Protein AF-A0A395JMH8-F1 (afdb_monomer_lite)

pLDDT: mean 80.61, std 9.67, range [54.69, 91.06]

Structure (mmCIF, N/CA/C/O backbone):
data_AF-A0A395JMH8-F1
#
_entry.id   AF-A0A395JMH8-F1
#
loop_
_atom_site.group_PDB
_atom_site.id
_atom_site.t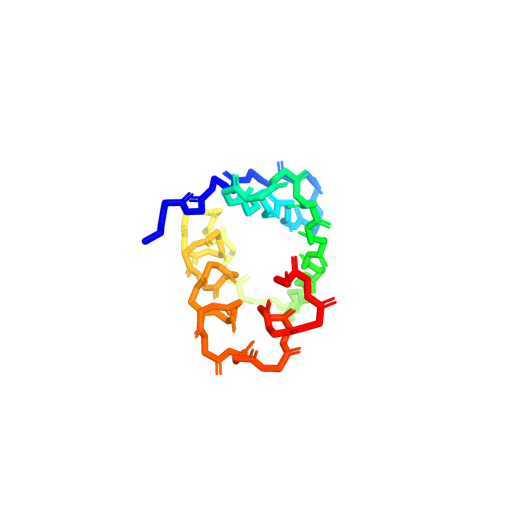ype_symbol
_atom_site.label_atom_id
_atom_site.label_alt_id
_atom_site.label_comp_id
_atom_site.label_asym_id
_atom_site.label_entity_id
_atom_site.label_seq_id
_atom_site.pdbx_PDB_ins_code
_atom_site.Cartn_x
_atom_site.Cartn_y
_atom_site.Cartn_z
_atom_site.occupancy
_atom_site.B_iso_or_equiv
_atom_site.auth_seq_id
_atom_site.auth_comp_id
_atom_site.auth_asym_id
_atom_site.auth_atom_id
_atom_site.pdbx_PDB_model_num
ATOM 1 N N . MET A 1 1 ? -12.768 -3.110 5.850 1.00 65.88 1 MET A N 1
ATOM 2 C CA . MET A 1 1 ? -11.691 -2.269 6.424 1.00 65.88 1 MET A CA 1
ATOM 3 C C . MET A 1 1 ? -11.254 -1.263 5.370 1.00 65.88 1 MET A C 1
ATOM 5 O O . MET A 1 1 ? -10.947 -1.690 4.266 1.00 65.88 1 MET A O 1
ATOM 9 N N . LYS A 1 2 ? -11.276 0.045 5.659 1.00 80.38 2 LYS A N 1
ATOM 10 C CA . LYS A 1 2 ? -10.808 1.077 4.717 1.00 80.38 2 LYS A CA 1
ATOM 11 C C . LYS A 1 2 ? -9.334 1.369 5.009 1.00 80.38 2 LYS A C 1
ATOM 13 O O . LYS A 1 2 ? -9.039 1.941 6.051 1.00 80.38 2 LYS A O 1
ATOM 18 N N . ILE A 1 3 ? -8.437 0.926 4.132 1.00 85.38 3 IL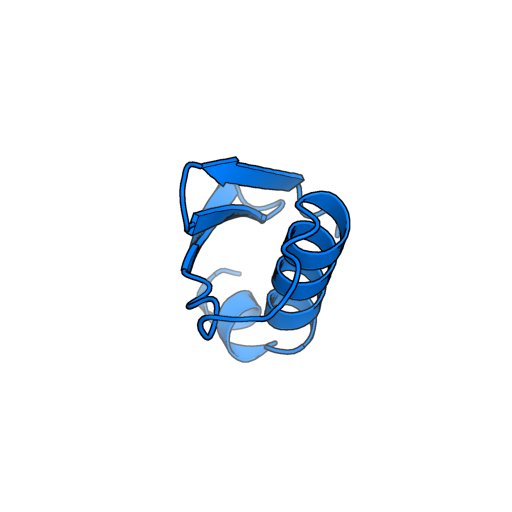E A N 1
ATOM 19 C CA . ILE A 1 3 ? -7.008 1.266 4.194 1.00 85.38 3 ILE A CA 1
ATOM 20 C C . ILE A 1 3 ? -6.844 2.618 3.503 1.00 85.38 3 ILE A C 1
ATOM 22 O O . ILE A 1 3 ? -7.366 2.814 2.405 1.00 85.38 3 ILE A O 1
ATOM 26 N N . GLN A 1 4 ? -6.177 3.560 4.161 1.00 89.50 4 GLN A N 1
ATOM 27 C CA . GLN A 1 4 ? -5.756 4.809 3.530 1.00 89.50 4 GLN A CA 1
ATOM 28 C C . GLN A 1 4 ? -4.342 4.612 3.009 1.00 89.50 4 GLN A C 1
ATOM 30 O O . GLN A 1 4 ? -3.521 4.041 3.715 1.00 89.50 4 GLN A O 1
ATOM 35 N N . ALA A 1 5 ? -4.043 5.078 1.806 1.00 90.12 5 ALA A N 1
ATOM 36 C CA . ALA A 1 5 ? -2.703 4.969 1.256 1.00 90.12 5 ALA A CA 1
ATOM 37 C C . ALA A 1 5 ? -2.298 6.274 0.581 1.00 90.12 5 ALA A C 1
ATOM 39 O O . ALA A 1 5 ? -3.142 6.990 0.041 1.00 90.12 5 ALA A O 1
ATOM 40 N N . ARG A 1 6 ? -1.008 6.586 0.653 1.00 89.25 6 ARG A N 1
ATOM 41 C CA . ARG A 1 6 ? -0.399 7.732 -0.022 1.00 89.25 6 ARG A CA 1
ATOM 42 C C . ARG A 1 6 ? 0.989 7.355 -0.512 1.00 89.25 6 ARG A C 1
ATOM 44 O O . ARG A 1 6 ? 1.709 6.646 0.190 1.00 89.25 6 ARG A O 1
ATOM 51 N N . GLN A 1 7 ? 1.367 7.864 -1.675 1.00 87.19 7 GLN A N 1
ATOM 52 C CA . GLN A 1 7 ? 2.732 7.736 -2.165 1.00 87.19 7 GLN A CA 1
ATOM 53 C C . GLN A 1 7 ? 3.639 8.771 -1.488 1.00 87.19 7 GLN A C 1
ATOM 55 O O . GLN A 1 7 ? 3.243 9.915 -1.249 1.00 87.19 7 GLN A O 1
ATOM 60 N N . LEU A 1 8 ? 4.855 8.351 -1.161 1.00 86.19 8 LEU A N 1
ATOM 61 C CA . LEU A 1 8 ? 5.941 9.169 -0.648 1.00 86.19 8 LEU A CA 1
ATOM 62 C C . LEU A 1 8 ? 7.231 8.719 -1.345 1.00 86.19 8 LEU A C 1
ATOM 64 O O . LEU A 1 8 ? 7.838 7.725 -0.953 1.00 86.19 8 LEU A O 1
ATOM 68 N N . ASN A 1 9 ? 7.644 9.456 -2.377 1.00 83.75 9 ASN A N 1
ATOM 69 C CA . ASN A 1 9 ? 8.753 9.075 -3.259 1.00 83.75 9 ASN A CA 1
ATOM 70 C C . ASN A 1 9 ? 8.509 7.686 -3.897 1.00 83.75 9 ASN A C 1
ATOM 72 O O . ASN A 1 9 ? 7.494 7.485 -4.562 1.00 83.75 9 ASN A O 1
ATOM 76 N N . GLU A 1 10 ? 9.416 6.733 -3.673 1.00 81.88 10 GLU A N 1
ATOM 77 C CA . GLU A 1 10 ? 9.363 5.343 -4.164 1.00 81.88 10 GLU A CA 1
ATOM 78 C C . GLU A 1 10 ? 8.597 4.395 -3.215 1.00 81.88 10 GLU A C 1
ATOM 80 O O . GLU A 1 10 ? 8.434 3.204 -3.488 1.00 81.88 10 GLU A O 1
ATOM 85 N N . SER A 1 11 ? 8.116 4.920 -2.085 1.00 86.69 11 SER A N 1
ATOM 86 C CA . SER A 1 11 ? 7.373 4.168 -1.074 1.00 86.69 11 SER A CA 1
ATOM 87 C C . SER A 1 11 ? 5.890 4.534 -1.076 1.00 86.69 11 SER A C 1
ATOM 89 O O . SER A 1 11 ? 5.495 5.667 -1.349 1.00 86.69 11 SER A O 1
ATOM 91 N N . ILE A 1 12 ? 5.045 3.582 -0.690 1.00 90.19 12 ILE A N 1
ATOM 92 C CA . ILE A 1 12 ? 3.620 3.786 -0.431 1.00 90.19 12 ILE A CA 1
ATOM 93 C C . ILE A 1 12 ? 3.358 3.522 1.043 1.00 90.19 12 ILE A C 1
ATOM 95 O O . ILE A 1 12 ? 3.569 2.420 1.547 1.00 90.19 12 ILE A O 1
ATOM 99 N N . ILE A 1 13 ? 2.856 4.538 1.735 1.00 91.06 13 ILE A N 1
ATOM 100 C CA . ILE A 1 13 ? 2.485 4.443 3.143 1.00 91.06 13 ILE A CA 1
ATOM 101 C C . ILE A 1 13 ? 1.011 4.077 3.224 1.00 91.06 13 ILE A C 1
ATOM 103 O O . ILE A 1 13 ? 0.148 4.872 2.846 1.00 91.06 13 ILE A O 1
ATOM 107 N N . CYS A 1 14 ? 0.726 2.883 3.732 1.00 90.69 14 CYS A N 1
ATOM 108 C CA . CYS A 1 14 ? -0.616 2.367 3.947 1.00 90.69 14 CYS A CA 1
ATOM 109 C C . CYS A 1 14 ? -0.968 2.412 5.433 1.00 90.69 14 CYS A C 1
ATOM 111 O O . CYS A 1 14 ? -0.372 1.712 6.248 1.00 90.69 14 CY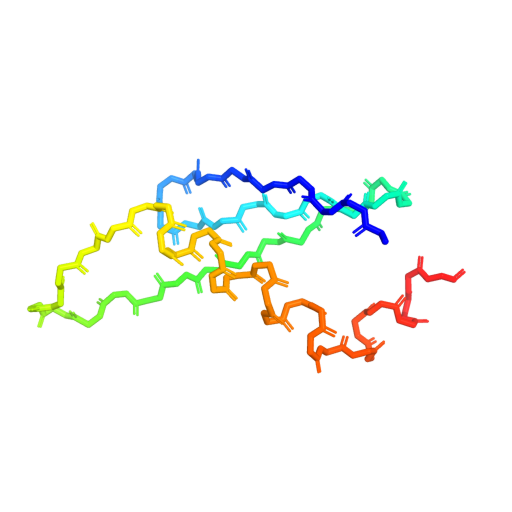S A O 1
ATOM 113 N N . ARG A 1 15 ? -1.979 3.197 5.790 1.00 90.62 15 ARG A N 1
ATOM 114 C CA . ARG A 1 15 ? -2.517 3.285 7.141 1.00 90.62 15 ARG A CA 1
ATOM 115 C C . ARG A 1 15 ? -3.719 2.365 7.304 1.00 90.62 15 ARG A C 1
ATOM 117 O O . ARG A 1 15 ? -4.745 2.504 6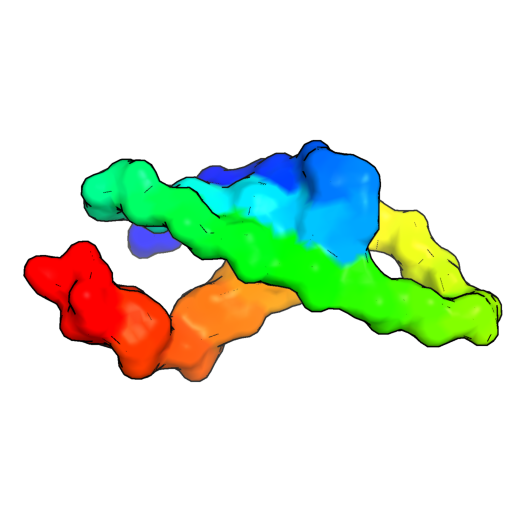.629 1.00 90.62 15 ARG A O 1
ATOM 124 N N . LEU A 1 16 ? -3.578 1.425 8.228 1.00 87.06 16 LEU A N 1
ATOM 125 C CA . LEU A 1 16 ? -4.619 0.500 8.638 1.00 87.06 16 LEU A CA 1
ATOM 126 C C . LEU A 1 16 ? -5.642 1.184 9.571 1.00 87.06 16 LEU A C 1
ATOM 128 O O . LEU A 1 16 ? -5.310 2.148 10.265 1.00 87.06 16 LEU A O 1
ATOM 132 N N . PRO A 1 17 ? -6.884 0.665 9.659 1.00 83.56 17 PRO A N 1
ATOM 133 C CA . PRO A 1 17 ? -7.917 1.197 10.556 1.00 83.56 17 PRO A CA 1
ATOM 134 C C . PRO A 1 17 ? -7.559 1.199 12.049 1.00 83.56 17 PRO A C 1
ATOM 136 O O . PRO A 1 17 ? -8.102 2.002 12.797 1.00 83.56 17 PRO A O 1
ATOM 139 N N . ASN A 1 18 ? -6.662 0.311 12.485 1.00 84.19 18 ASN A N 1
ATOM 140 C CA . ASN A 1 18 ? -6.155 0.251 13.862 1.00 84.19 18 ASN A CA 1
ATOM 141 C C . ASN A 1 18 ? -5.069 1.311 14.149 1.00 84.19 18 ASN A C 1
ATOM 143 O O . ASN A 1 18 ? -4.536 1.354 15.252 1.00 84.19 18 ASN A O 1
ATOM 147 N N . GLY A 1 19 ? -4.738 2.163 13.172 1.00 83.31 19 GLY A N 1
ATOM 148 C CA . GLY A 1 19 ? -3.762 3.242 13.311 1.00 83.31 19 GLY A CA 1
ATOM 149 C C . GLY A 1 19 ? -2.332 2.869 12.926 1.00 83.31 19 GLY A C 1
ATOM 150 O O . GLY A 1 19 ? -1.480 3.751 12.935 1.00 83.31 19 GLY A O 1
ATOM 151 N N . ILE A 1 20 ? -2.072 1.616 12.554 1.00 86.19 20 ILE A N 1
ATOM 152 C CA . ILE A 1 20 ? -0.739 1.150 12.160 1.00 86.19 20 ILE A CA 1
ATOM 153 C C . ILE A 1 20 ? -0.425 1.583 10.733 1.00 86.19 20 ILE A C 1
ATOM 155 O O . ILE A 1 20 ? -1.275 1.494 9.845 1.00 86.19 20 ILE A O 1
ATOM 159 N N . GLU A 1 21 ? 0.805 2.033 10.516 1.00 89.31 21 GLU A N 1
ATOM 160 C CA . GLU A 1 21 ? 1.320 2.393 9.200 1.00 89.31 21 GLU A CA 1
ATOM 161 C C . GLU A 1 21 ? 2.255 1.296 8.690 1.00 89.31 21 GLU A C 1
ATOM 163 O O . GLU A 1 21 ? 3.130 0.813 9.407 1.00 89.31 21 GLU A O 1
ATOM 168 N N . ILE A 1 22 ? 2.036 0.883 7.445 1.00 87.38 22 ILE A N 1
ATOM 169 C CA . ILE A 1 22 ? 2.854 -0.082 6.719 1.00 87.38 22 ILE A CA 1
ATOM 170 C C . ILE A 1 22 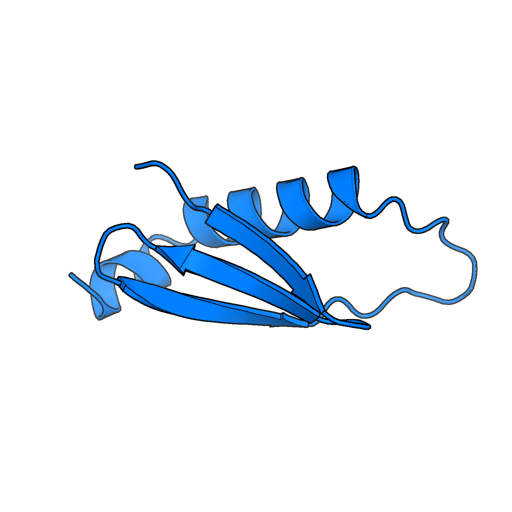? 3.485 0.663 5.553 1.00 87.38 22 ILE A C 1
ATOM 172 O O . ILE A 1 22 ? 2.775 1.230 4.722 1.00 87.38 22 ILE A O 1
ATOM 176 N N . GLU A 1 23 ? 4.808 0.642 5.483 1.00 90.38 23 GLU A N 1
ATOM 177 C CA . GLU A 1 23 ? 5.550 1.138 4.331 1.00 90.38 23 GLU A CA 1
ATOM 178 C C . GLU A 1 23 ? 5.742 0.011 3.313 1.00 90.38 23 GLU A C 1
ATOM 180 O O . GLU A 1 23 ? 6.247 -1.065 3.635 1.00 90.38 23 GLU A O 1
ATOM 185 N N . VAL A 1 24 ? 5.309 0.261 2.080 1.00 86.25 24 VAL A N 1
ATOM 186 C CA . VAL A 1 24 ? 5.485 -0.631 0.935 1.00 86.25 24 VAL A CA 1
ATOM 187 C C . VAL A 1 24 ? 6.422 0.055 -0.047 1.00 86.25 24 VAL A C 1
ATOM 189 O O . VAL A 1 24 ? 6.017 0.975 -0.750 1.00 86.25 24 VAL A O 1
ATOM 192 N N . THR A 1 25 ? 7.676 -0.379 -0.100 1.00 84.56 25 THR A N 1
ATOM 193 C CA . THR A 1 25 ? 8.640 0.098 -1.099 1.00 84.56 25 THR A CA 1
ATOM 194 C C . THR A 1 25 ? 8.439 -0.671 -2.401 1.00 84.56 25 THR A C 1
ATOM 196 O O . THR A 1 25 ? 8.546 -1.901 -2.413 1.00 84.56 25 THR A O 1
ATOM 199 N N . MET A 1 26 ? 8.126 0.032 -3.492 1.00 76.62 26 MET A N 1
ATOM 200 C CA . MET A 1 26 ? 7.985 -0.578 -4.816 1.00 76.62 26 MET A CA 1
ATOM 201 C C . MET A 1 26 ? 9.235 -0.286 -5.641 1.00 76.62 26 MET A C 1
ATOM 203 O O . MET A 1 26 ? 9.545 0.861 -5.940 1.00 76.62 26 MET A O 1
ATOM 207 N N . PHE A 1 27 ? 9.955 -1.341 -6.017 1.00 75.94 27 PHE A N 1
ATOM 208 C CA . PHE A 1 27 ? 11.085 -1.228 -6.932 1.00 75.94 27 PHE A CA 1
ATOM 209 C C . PHE A 1 27 ? 10.562 -1.259 -8.362 1.00 75.94 27 PHE A C 1
ATOM 211 O O . PHE A 1 27 ? 10.119 -2.299 -8.850 1.00 75.94 27 PHE A O 1
ATOM 218 N N . ILE A 1 28 ? 10.603 -0.106 -9.018 1.00 66.81 28 ILE A N 1
ATOM 219 C CA . ILE A 1 28 ? 10.205 0.030 -10.414 1.00 66.81 28 ILE A CA 1
ATOM 220 C C . ILE A 1 28 ? 11.364 -0.487 -11.257 1.00 66.81 28 ILE A C 1
ATOM 222 O O . ILE A 1 28 ? 12.482 0.031 -11.187 1.00 66.81 28 ILE A O 1
ATOM 226 N N . VAL A 1 29 ? 11.119 -1.532 -12.041 1.00 72.50 29 VAL A N 1
ATOM 227 C CA . VAL A 1 29 ? 12.107 -1.990 -13.017 1.00 72.50 29 VAL A CA 1
ATOM 228 C C . VAL A 1 29 ? 12.188 -0.935 -14.119 1.00 72.50 29 VAL A C 1
ATOM 230 O O . VAL A 1 29 ? 11.166 -0.503 -14.650 1.00 72.50 29 VAL A O 1
ATOM 233 N N . VAL A 1 30 ? 13.406 -0.501 -14.449 1.00 64.81 30 VAL A N 1
ATOM 234 C CA . VAL A 1 30 ? 13.648 0.528 -15.470 1.00 64.81 30 VAL A CA 1
ATOM 235 C C . VAL A 1 30 ? 12.951 0.137 -16.778 1.00 64.81 30 VAL A C 1
ATOM 237 O O . VAL A 1 30 ? 13.284 -0.889 -17.369 1.00 64.81 30 VAL A O 1
ATOM 240 N N . GLY A 1 31 ? 12.004 0.968 -17.225 1.00 67.75 31 GLY A N 1
ATOM 241 C CA . GLY A 1 31 ? 11.228 0.762 -18.452 1.00 67.75 31 GLY A CA 1
ATOM 242 C C . GLY A 1 31 ? 9.735 0.486 -18.244 1.00 67.75 31 GLY A C 1
ATOM 243 O O . GLY A 1 31 ? 9.002 0.496 -19.229 1.00 67.75 31 GLY A O 1
ATOM 244 N N . GLU A 1 32 ? 9.270 0.284 -17.008 1.00 71.75 32 GLU A N 1
ATOM 245 C CA . GLU A 1 32 ? 7.833 0.259 -16.710 1.00 71.75 32 GLU A CA 1
ATOM 246 C C . GLU A 1 32 ? 7.301 1.672 -16.435 1.00 71.75 32 GLU A C 1
ATOM 248 O O . GLU A 1 32 ? 7.931 2.468 -15.734 1.00 71.75 32 GLU A O 1
ATOM 253 N N . GLU A 1 33 ? 6.133 1.991 -16.996 1.00 68.25 33 GLU A N 1
ATOM 254 C CA . GLU A 1 33 ? 5.411 3.213 -16.650 1.00 68.25 33 GLU A CA 1
ATOM 255 C C . GLU A 1 33 ? 4.871 3.092 -15.225 1.00 68.25 33 GLU A C 1
ATOM 257 O O . GLU A 1 33 ? 4.133 2.158 -14.901 1.00 68.25 33 GLU A O 1
ATOM 262 N N . CYS A 1 34 ? 5.232 4.053 -14.378 1.00 71.69 34 CYS A N 1
ATOM 263 C CA . CYS A 1 34 ? 4.664 4.156 -13.046 1.00 71.69 34 CYS A CA 1
ATOM 264 C C . CYS A 1 34 ? 3.415 5.021 -13.065 1.00 71.69 34 CYS A C 1
ATOM 266 O O . CYS A 1 34 ? 3.489 6.224 -13.320 1.00 71.69 34 CYS A O 1
ATOM 268 N N . ASP A 1 35 ? 2.286 4.398 -12.748 1.00 84.88 35 ASP A N 1
ATOM 269 C CA . ASP A 1 35 ? 1.043 5.087 -12.440 1.00 84.88 35 ASP A CA 1
ATOM 270 C C . ASP A 1 35 ? 0.842 5.062 -10.909 1.00 84.88 35 ASP A C 1
ATOM 272 O O . ASP A 1 35 ? 0.577 3.995 -10.339 1.00 84.88 35 ASP A O 1
ATOM 276 N N . PRO A 1 36 ? 0.951 6.226 -10.235 1.00 81.88 36 PRO A N 1
ATOM 277 C CA . PRO A 1 36 ? 0.770 6.366 -8.791 1.00 81.88 36 PRO A CA 1
ATOM 278 C C . PRO A 1 36 ? -0.503 5.716 -8.249 1.00 81.88 36 PRO A C 1
ATOM 280 O O . PRO A 1 36 ? -0.482 5.085 -7.190 1.00 81.88 36 PRO A O 1
ATOM 283 N N . ASP A 1 37 ? -1.621 5.859 -8.962 1.00 85.81 37 ASP A N 1
ATOM 284 C CA . ASP A 1 37 ? -2.912 5.345 -8.520 1.00 85.81 37 ASP A CA 1
ATOM 285 C C . ASP A 1 37 ? -2.962 3.821 -8.663 1.00 85.81 37 ASP A C 1
ATOM 287 O O . ASP A 1 37 ? -3.520 3.119 -7.807 1.00 85.81 37 ASP A O 1
ATOM 291 N N . VAL A 1 38 ? -2.350 3.276 -9.717 1.00 87.12 38 VAL A N 1
ATOM 292 C CA . VAL A 1 38 ? -2.210 1.825 -9.901 1.00 87.12 38 VAL A CA 1
ATOM 293 C C . VAL A 1 38 ? -1.331 1.228 -8.807 1.00 87.12 38 VAL A C 1
ATOM 295 O O . VAL A 1 38 ? -1.705 0.211 -8.213 1.00 87.12 38 VAL A O 1
ATOM 298 N N . ASP A 1 39 ? -0.208 1.865 -8.494 1.00 86.44 39 ASP A N 1
ATOM 299 C CA . ASP A 1 39 ? 0.740 1.379 -7.495 1.00 86.44 39 ASP A CA 1
ATOM 300 C C . ASP A 1 39 ? 0.155 1.442 -6.081 1.00 86.44 39 ASP A C 1
ATOM 302 O O . ASP A 1 39 ? 0.215 0.457 -5.337 1.00 86.44 39 ASP A O 1
ATOM 306 N N . ILE A 1 40 ? -0.543 2.530 -5.737 1.00 88.31 40 ILE A N 1
ATOM 307 C CA . ILE A 1 40 ? -1.307 2.638 -4.487 1.00 88.31 40 ILE A CA 1
ATOM 308 C C . ILE A 1 40 ? -2.325 1.497 -4.368 1.00 88.31 40 ILE A C 1
ATOM 310 O O . ILE A 1 40 ? -2.404 0.826 -3.332 1.00 88.31 40 ILE A O 1
ATOM 314 N N . ASN A 1 41 ? -3.090 1.228 -5.428 1.00 89.19 41 ASN A N 1
ATOM 315 C CA . ASN A 1 41 ? -4.066 0.140 -5.424 1.00 89.19 41 ASN A CA 1
ATOM 316 C C . ASN A 1 41 ? -3.405 -1.241 -5.296 1.00 89.19 41 ASN A C 1
ATOM 318 O O . ASN A 1 41 ? -3.938 -2.113 -4.601 1.00 89.19 41 ASN A O 1
ATOM 322 N N . ARG A 1 42 ? -2.244 -1.455 -5.926 1.00 87.81 42 ARG A N 1
ATOM 323 C CA . ARG A 1 42 ? -1.450 -2.686 -5.782 1.00 87.81 42 ARG A CA 1
ATOM 324 C C . ARG A 1 42 ? -0.970 -2.871 -4.343 1.00 87.81 42 ARG A C 1
ATOM 326 O O . ARG A 1 42 ? -1.156 -3.958 -3.795 1.00 87.81 42 ARG A O 1
ATOM 333 N N . ALA A 1 43 ? -0.445 -1.825 -3.708 1.00 87.69 43 ALA A N 1
ATOM 334 C CA . ALA A 1 43 ? 0.001 -1.865 -2.316 1.00 87.69 43 ALA A CA 1
ATOM 335 C C . ALA A 1 43 ? -1.150 -2.197 -1.347 1.00 87.69 43 ALA A C 1
ATOM 337 O O . ALA A 1 43 ? -1.012 -3.076 -0.493 1.00 87.69 43 ALA A O 1
ATOM 338 N N . ILE A 1 44 ? -2.322 -1.572 -1.522 1.00 88.62 44 ILE A N 1
ATOM 339 C CA . ILE A 1 44 ? -3.519 -1.886 -0.725 1.00 88.62 44 ILE A CA 1
ATOM 340 C C . ILE A 1 44 ? -3.906 -3.362 -0.885 1.00 88.62 44 ILE A C 1
ATOM 342 O O . ILE A 1 44 ? -4.144 -4.047 0.113 1.00 88.62 44 ILE A O 1
ATOM 346 N N . ARG A 1 45 ? -3.957 -3.867 -2.126 1.00 88.88 45 ARG A N 1
ATOM 347 C CA . ARG A 1 45 ? -4.294 -5.273 -2.403 1.00 88.88 45 ARG A CA 1
ATOM 348 C C . ARG A 1 45 ? -3.285 -6.234 -1.785 1.00 88.88 45 ARG A C 1
ATOM 350 O O . ARG A 1 45 ? -3.701 -7.243 -1.222 1.00 88.88 45 ARG A O 1
ATOM 357 N N . LEU A 1 46 ? -1.993 -5.911 -1.840 1.00 86.38 46 LEU A N 1
ATOM 358 C CA . LEU A 1 46 ? -0.935 -6.714 -1.229 1.00 86.38 46 LEU A CA 1
ATOM 359 C C . LEU A 1 46 ? -1.176 -6.877 0.277 1.00 86.38 46 LEU A C 1
ATOM 361 O O . LEU A 1 46 ? -1.196 -7.997 0.784 1.00 86.38 46 LEU A O 1
ATOM 365 N N . ILE A 1 47 ? -1.450 -5.777 0.980 1.00 84.94 47 ILE A N 1
ATOM 366 C CA . ILE A 1 47 ? -1.734 -5.797 2.422 1.00 84.94 47 ILE A CA 1
ATOM 367 C C . ILE A 1 47 ? -2.996 -6.608 2.726 1.00 84.94 47 ILE A C 1
ATOM 369 O O . ILE A 1 47 ? -3.003 -7.412 3.655 1.00 84.94 47 ILE A O 1
ATOM 373 N N . GLN A 1 48 ? -4.051 -6.445 1.925 1.00 85.19 48 GLN A N 1
ATOM 374 C CA . GLN A 1 48 ? -5.287 -7.220 2.073 1.00 85.19 48 GLN A CA 1
ATOM 375 C C . GLN A 1 48 ? -5.081 -8.720 1.816 1.00 85.19 48 GLN A C 1
ATOM 377 O O . GLN A 1 48 ? -5.737 -9.540 2.453 1.00 85.19 48 GLN A O 1
ATOM 382 N N . SER A 1 49 ? -4.168 -9.079 0.910 1.00 84.69 49 SER A N 1
ATOM 383 C CA . SER A 1 49 ? -3.841 -10.469 0.569 1.00 84.69 49 SER A CA 1
ATOM 384 C C . SER A 1 49 ? -2.915 -11.162 1.574 1.00 84.69 49 SER A C 1
ATOM 386 O O . SER A 1 49 ? -2.741 -12.376 1.501 1.00 84.69 49 SER A O 1
ATOM 388 N N . CYS A 1 50 ? -2.352 -10.413 2.527 1.00 78.19 50 CYS A N 1
ATOM 389 C CA . CYS A 1 50 ? -1.420 -10.903 3.539 1.00 78.19 50 CYS A CA 1
ATOM 390 C C . CYS A 1 50 ? -2.072 -10.886 4.934 1.00 78.19 50 CYS A C 1
ATOM 392 O O . CYS A 1 50 ? -1.748 -10.026 5.761 1.00 78.19 50 CYS A O 1
ATOM 394 N N . PRO A 1 51 ? -2.968 -11.843 5.247 1.00 70.75 51 PRO A N 1
ATOM 395 C CA . PRO A 1 51 ? -3.660 -11.896 6.533 1.00 70.75 51 PRO A CA 1
ATOM 396 C C . PRO A 1 51 ? -2.698 -12.011 7.722 1.00 70.75 51 PRO A C 1
ATOM 398 O O . PRO A 1 51 ? -3.021 -11.510 8.791 1.00 70.75 51 PRO A O 1
ATOM 401 N N . GLN A 1 52 ? -1.495 -12.570 7.538 1.00 72.12 52 GLN A N 1
ATOM 402 C CA . GLN A 1 52 ? -0.456 -12.610 8.574 1.00 72.12 52 GLN A CA 1
ATOM 403 C C . GLN A 1 52 ? 0.073 -11.228 8.990 1.00 72.12 52 GLN A C 1
ATOM 405 O O . GLN A 1 52 ? 0.556 -11.067 10.109 1.00 72.12 52 GLN A O 1
ATOM 410 N N . ILE A 1 53 ? 0.012 -10.234 8.097 1.00 67.19 53 ILE A N 1
ATOM 411 C CA . ILE A 1 53 ? 0.352 -8.849 8.438 1.00 67.19 53 ILE A CA 1
ATOM 412 C C . ILE A 1 53 ? -0.768 -8.299 9.313 1.00 67.19 53 ILE A C 1
ATOM 414 O O . ILE A 1 53 ? -0.510 -7.807 10.401 1.00 67.19 53 ILE A O 1
ATOM 418 N N . LEU A 1 54 ? -2.021 -8.474 8.893 1.00 65.25 54 LEU A N 1
ATOM 419 C CA . LEU A 1 54 ? -3.184 -7.994 9.637 1.00 65.25 54 LEU A CA 1
ATOM 420 C C . LEU A 1 54 ? -3.312 -8.658 11.020 1.00 65.25 54 LEU A C 1
ATOM 422 O O . LEU A 1 54 ? -3.621 -7.970 11.986 1.00 65.25 54 LEU A O 1
ATOM 426 N N . SER A 1 55 ? -3.010 -9.955 11.137 1.00 63.66 55 SER A N 1
ATOM 427 C CA . SER A 1 55 ? -3.147 -10.722 12.382 1.00 63.66 55 SER A CA 1
ATOM 428 C C . SER A 1 55 ? -2.059 -10.442 13.419 1.00 63.66 55 SER A C 1
ATOM 430 O O . SER A 1 55 ? -2.258 -10.730 14.591 1.00 63.66 55 SER A O 1
ATOM 432 N N . LYS A 1 56 ? -0.892 -9.918 13.018 1.00 59.91 56 LYS A N 1
ATOM 433 C CA . LYS A 1 56 ? 0.159 -9.489 13.965 1.00 59.91 56 LYS A CA 1
ATOM 434 C C . LYS A 1 56 ? -0.174 -8.171 14.668 1.00 59.91 56 LYS A C 1
ATOM 436 O O . LYS A 1 56 ? 0.554 -7.749 15.562 1.00 59.91 56 LYS A O 1
ATOM 441 N N . PHE A 1 57 ? -1.232 -7.515 14.216 1.00 58.94 57 PHE A N 1
ATOM 442 C CA . PHE A 1 57 ? -1.534 -6.120 14.486 1.00 58.94 57 PHE A CA 1
ATOM 443 C C . PHE A 1 57 ? -2.977 -5.899 14.979 1.00 58.94 57 PHE A C 1
ATOM 445 O O . PHE A 1 57 ? -3.352 -4.766 15.289 1.00 58.94 57 PHE A O 1
ATOM 452 N N . THR A 1 58 ? -3.776 -6.964 15.043 1.00 54.69 58 THR A N 1
ATOM 453 C CA . THR A 1 58 ? -5.037 -7.076 15.798 1.00 54.69 58 THR A CA 1
ATOM 454 C C . THR A 1 58 ? -4.774 -7.693 17.156 1.00 54.69 58 THR A C 1
ATOM 456 O O . THR A 1 58 ? -5.342 -7.180 18.140 1.00 54.69 58 THR A O 1
#

Secondary structure (DSSP, 8-state):
---EEEEETTEEEEE-TTS-EEEEE--PPTT----HHHHHHHHHHHHHH-HHHHHT--

Radius of gyration: 11.77 Å; chains: 1; bounding box: 25×22×34 Å

Organism: NCBI:txid644221

Sequence (58 aa):
MKIQARQLNESIICRLPNGIEIEVTMFIVVGEECDPDVDINRAIRLIQSCPQILSKFT

Foldseek 3Di:
DDWDWDDDPQWIWIADPLGDIDIDGDDDDPPDDDDRVVVRVVVVVVCVVCVVNVVVRD

=== Feature glossary ===
A reading guide for the features in this record.

Start from the sequence.

  · Sequence gives the chain of amino acids in standard one-letter code (A=alanine, C=cysteine, …, Y=tyrosine), read N→C. It is the only feature that is directly encoded by the gene; all structural features are derived from the folded form of this sequence.

Fold it, and you get atomic coordinates and the backbone conformation that goes with them.

  · The mmCIF table is the protein's shape written out atom by atom. For each backbone N, Cα, C, and carbonyl O, it records an (x, y, z) coordinate triple in Å plus the residue type, chain letter, and residue number.

  · Backbone dihedral angles. Every residue except chain termini has a φ (preceding-C → N → Cα → C) and a ψ (N → Cα → C → next-N). They are reported in degrees following the IUPAC sign convention. Secondary structure is essentially a statement about which (φ, ψ) basin each residue occupies.

  · DSSP 8-state secondary structure assigns each residue one of H (α-helix), G (3₁₀-helix), I (π-helix), E (ex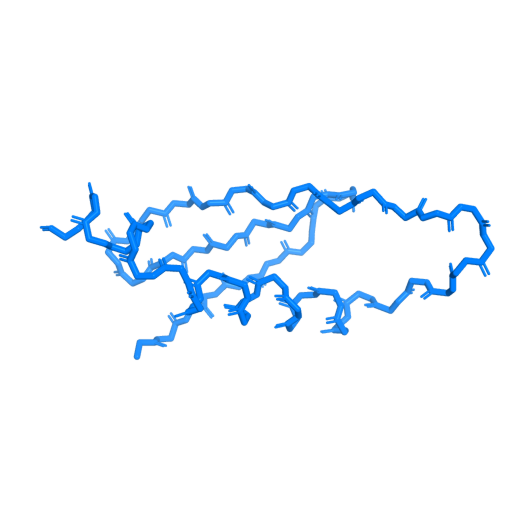tended β-strand), B (isolated β-bridge), T (hydrogen-bonded turn), S (bend), or '-' (coil). The assignment is computed from backbone hydrogen-bond geometry via the Kabsch–Sander algorithm.

  · P-SEA three-state annotation labels each residue as helix, strand, or coil based purely on the geometry of the Cα trace. It serves as a fallback when the full backbone (and thus DSSP) is unavailable.

Summarize the fold with a handful of shape descriptors and a per-residue structural alphabet.

  · Radius of gyration (Rg) is the root-mean-square distance of Cα atoms from their centroid — a single number for overall size and compactness. A globular domain of N residues has Rg ≈ 2.2·N^0.38 Å; an extended or disordered chain has a much larger Rg. The Cα contact count is the number of residue pairs whose Cα atoms are within 8 Å and are more than four positions apart in sequence — a standard proxy for tertiary packing density. The bounding box is the smallest axis-aligned box enclosing all Cα atoms.

  · Foldseek's 3Di representation compresses backbone geometry into a per-residue letter drawn from a learned twenty-state alphabet. It captures the tertiary interaction pattern around each residue — which residues are packed against it in space, regardless of where they are in sequence.

  · Accessible surface area quantifies burial. A residue with SASA near zero is packed into the hydrophobic core; one with SASA >100 Å² sits on the surface. Computed here via the Shrake–Rupley numerical algorithm with a 1.4 Å probe.

Ask how reliable the model is.

  · For AlphaFold models, the B-factor field carries pLDDT — the model's own estimate of local accuracy on a 0–100 scale. Regions with pLDDT<50 should be treated as essentially unmodeled; they often correspond to intrinsically disordered segments.

  · For experimental (PDB) structures, the B-factor (temperature factor) quantifies the positional spread of each atom in the crystal — a combination of thermal vibration and static disorder — in units of Å². High B-factors mark flexible loops or poorly resolved regions; low B-factors mark the rigid, well-ordered core.

  · PAE(i, j) answers: if I align the predicted and true structures on residue i, how far off (in Å) do I expect residue j to be? A block-diagonal PAE matrix with low values on the blocks and high values off-diagonal is the signature of a multi-domain protein with confidently predicted domains but uncertain inter-domain orientation.

Place it in context: what it resembles, what it is annotated as, and how it looks.

  · Structural nearest neighbors (via Foldseek easy-search vs the PDB). Reported per hit: target PDB id, E-value, and alignment TM-score. A TM-score above ~0.5 is the conventional threshold for 'same fold'.

  · Functional annotations link the protein to curated databases. InterPro entries identify conserved domains and families by matching the sequence against member-database signatures (Pfam, PROSITE, CDD, …). Gene Ontology (GO) terms describe molecular function, biological process, and cellular component in a controlled vocabulary. CATH places the structure in a hierarchical fold classification (Class/Architecture/Topology/Homologous-superfamily). The organism is the source species.

  · Plot images: a contact map (which residues are close in 3D, as an N×N binary image), a Ramachandran scatter (backbone torsion angles, revealing secondary-structure composition at a glance), and — for AlphaFold structures — a PAE heatmap (pairwise prediction confidence).

  · Structure images are PyMOL renders from six orthogonal camera directions. Cartoon representation draws helices as coils and strands as arrows; sticks shows the backbone as bonds; surface shows the solvent-excluded envelope. Rainbow coloring maps sequence position to hue (blue→red, N→C); chain coloring assigns a distinct color per polypeptide.